Protein AF-A0AAE9KZJ0-F1 (afdb_monomer_lite)

pLDDT: mean 91.89, std 7.65, range [48.72, 97.94]

Radius of gyration: 26.0 Å; chains: 1; bounding box: 53×64×72 Å

Secondary structure (DSSP, 8-state):
----------PPPHHHHHHHHHHHHHHHHHHHHHHHHHHHHHHHHHHHHHHHHHHHHHHHHHHH-GGGGSSHHHHHHHHHHHHHHHS-HHHHHHEEEEEEEES-STTSPP-EEEEEEEESSS-SEEEEE-TT--EEEEEEETTEEPPGGG-EE-

Sequence (154 aa):
MNTQTIRRQHGFSLVEMLVVLIILGVLAAFALPMYQDYVEKGKLADAKTAAIKLRQEFEAARLARPRAFASRAQFQTEYNNAKTAAVTGKVKTQYRFSETILPTGQNARPSGFSIAITPIKSGKYGLRMNMGGDVLLCDYKNNSLANESSCSKF

InterPro domains:
  IPR012902 Prokaryotic N-terminal methylation site [PF07963] (7-32)
  IPR012902 Prokaryotic N-terminal methylation site [PS00409] (10-30)
  IPR012902 Prokaryotic N-terminal methylation site [TIGR02532] (9-32)
  IPR045584 Pilin-like [SSF54523] (12-124)

Structure (mmCIF, N/CA/C/O backbone):
data_AF-A0AAE9KZJ0-F1
#
_entry.id   AF-A0AAE9KZJ0-F1
#
loop_
_atom_site.group_PDB
_atom_site.id
_atom_site.type_symbol
_atom_site.label_atom_id
_atom_site.label_alt_id
_atom_site.label_comp_id
_atom_site.label_asym_id
_atom_site.label_entity_id
_atom_site.label_seq_id
_atom_site.pdbx_PDB_ins_code
_atom_site.Cartn_x
_atom_site.Cartn_y
_atom_site.Cartn_z
_atom_site.occupancy
_atom_site.B_iso_or_equiv
_atom_site.auth_seq_id
_atom_site.auth_comp_id
_atom_site.auth_asym_id
_atom_site.auth_atom_id
_atom_site.pdbx_PDB_model_num
ATOM 1 N N . MET A 1 1 ? -36.111 51.050 46.818 1.00 48.72 1 MET A N 1
ATOM 2 C CA . MET A 1 1 ? -35.544 49.723 47.146 1.00 48.72 1 MET A CA 1
ATOM 3 C C . MET A 1 1 ? -35.691 48.853 45.913 1.00 48.72 1 MET A C 1
ATOM 5 O O . MET A 1 1 ? -36.816 48.607 45.507 1.00 48.72 1 MET A O 1
ATOM 9 N N . ASN A 1 2 ? -34.586 48.513 45.247 1.00 57.56 2 ASN A N 1
ATOM 10 C CA . ASN A 1 2 ? -34.620 47.766 43.991 1.00 57.56 2 ASN A CA 1
ATOM 11 C C . ASN A 1 2 ? -34.463 46.272 44.304 1.00 57.56 2 ASN A C 1
ATOM 13 O O . ASN A 1 2 ? -33.383 45.824 44.687 1.00 57.56 2 ASN A O 1
ATOM 17 N N . THR A 1 3 ? -35.564 45.532 44.233 1.00 62.75 3 THR A N 1
ATOM 18 C CA . THR A 1 3 ? -35.649 44.125 44.635 1.00 62.75 3 THR A CA 1
ATOM 19 C C . THR A 1 3 ? -35.102 43.248 43.509 1.00 62.75 3 THR A C 1
ATOM 21 O O . THR A 1 3 ? -35.819 42.918 42.567 1.00 62.75 3 THR A O 1
ATOM 24 N N . GLN A 1 4 ? -33.817 42.888 43.566 1.00 71.19 4 GLN A N 1
ATOM 25 C CA . GLN A 1 4 ? -33.254 41.914 42.630 1.00 71.19 4 GLN A CA 1
ATOM 26 C C . GLN A 1 4 ? -33.826 40.523 42.930 1.00 71.19 4 GLN A C 1
ATOM 28 O O . GLN A 1 4 ? -33.579 39.938 43.983 1.00 71.19 4 GLN A O 1
ATOM 33 N N . THR A 1 5 ? -34.620 39.996 42.002 1.00 67.88 5 THR A N 1
ATOM 34 C CA . THR A 1 5 ? -35.159 38.638 42.050 1.00 67.88 5 THR A CA 1
ATOM 35 C C . THR A 1 5 ? -34.043 37.625 41.792 1.00 67.88 5 THR A C 1
ATOM 37 O O . THR A 1 5 ? -33.482 37.554 40.699 1.00 67.88 5 THR A O 1
ATOM 40 N N . ILE A 1 6 ? -33.715 36.813 42.803 1.00 70.56 6 ILE A N 1
ATOM 41 C CA . ILE A 1 6 ? -32.766 35.702 42.669 1.00 70.56 6 ILE A CA 1
ATOM 42 C C . ILE A 1 6 ? -33.389 34.657 41.734 1.00 70.56 6 ILE A C 1
ATOM 44 O O . ILE A 1 6 ? -34.294 33.915 42.120 1.00 70.56 6 ILE A O 1
ATOM 48 N N . ARG A 1 7 ? -32.921 34.595 40.482 1.00 73.56 7 ARG A N 1
ATOM 49 C CA . ARG A 1 7 ? -33.251 33.490 39.574 1.00 73.56 7 ARG A CA 1
ATOM 50 C C . ARG A 1 7 ? -32.626 32.211 40.128 1.00 73.56 7 ARG A C 1
ATOM 52 O O . ARG A 1 7 ? -31.411 32.146 40.297 1.00 73.56 7 ARG A O 1
ATOM 59 N N . ARG A 1 8 ? -33.443 31.187 40.396 1.00 74.12 8 ARG A N 1
ATOM 60 C CA . ARG A 1 8 ? -32.944 29.853 40.756 1.00 74.12 8 ARG A CA 1
ATOM 61 C C . ARG A 1 8 ? -32.149 29.297 39.575 1.00 74.12 8 ARG A C 1
ATOM 63 O O . ARG A 1 8 ? -32.702 29.099 38.496 1.00 74.12 8 ARG A O 1
ATOM 70 N N . GLN A 1 9 ? -30.853 29.081 39.770 1.00 73.00 9 GLN A N 1
ATOM 71 C CA . GLN A 1 9 ? -30.021 28.391 38.793 1.00 73.00 9 GLN A CA 1
ATOM 72 C C . GLN A 1 9 ? -30.372 26.899 38.829 1.00 73.00 9 GLN A C 1
ATOM 74 O O . GLN A 1 9 ? -30.067 26.208 39.797 1.00 73.00 9 GLN A O 1
ATOM 79 N N . HIS A 1 10 ? -31.043 26.411 37.785 1.00 74.94 10 HIS A N 1
ATOM 80 C CA . HIS A 1 10 ? -31.190 24.978 37.543 1.00 74.94 10 HIS A CA 1
ATOM 81 C C . HIS A 1 10 ? -29.859 24.450 36.999 1.00 74.94 10 HIS A C 1
ATOM 83 O O . HIS A 1 10 ? -29.551 24.617 35.821 1.00 74.94 10 HIS A O 1
ATOM 89 N N . GLY A 1 11 ? -29.038 23.897 37.891 1.00 79.12 11 GLY A N 1
ATOM 90 C CA . GLY A 1 11 ? -27.806 23.194 37.538 1.00 79.12 11 GLY A CA 1
ATOM 91 C C . GLY A 1 11 ? -28.067 21.730 37.184 1.00 79.12 11 GLY A C 1
ATOM 92 O O . GLY A 1 11 ? -29.067 21.152 37.604 1.00 79.12 11 GLY A O 1
ATOM 93 N N . PHE A 1 12 ? -27.147 21.141 36.422 1.00 83.19 12 PHE A N 1
ATOM 94 C CA . PHE A 1 12 ? -27.135 19.714 36.095 1.00 83.19 12 PHE A CA 1
ATOM 95 C C . PHE A 1 12 ? -26.855 18.878 37.355 1.00 83.19 12 PHE A C 1
ATOM 97 O O . PHE A 1 12 ? -25.998 19.251 38.162 1.00 83.19 12 PHE A O 1
ATOM 104 N N . SER A 1 13 ? -27.538 17.746 37.531 1.00 91.12 13 SER A N 1
ATOM 105 C CA . SER A 1 13 ? -27.272 16.831 38.646 1.00 91.12 13 SER A CA 1
ATOM 106 C C . SER A 1 13 ? -26.008 15.999 38.399 1.00 91.12 13 SER A C 1
ATOM 108 O O . SER A 1 13 ? -25.749 15.541 37.285 1.00 91.12 13 SER A O 1
ATOM 110 N N . LEU A 1 14 ? -25.245 15.713 39.461 1.00 91.00 14 LEU A N 1
ATOM 111 C CA . LEU A 1 14 ? -24.135 14.748 39.404 1.00 91.00 14 LEU A CA 1
ATOM 112 C C . LEU A 1 14 ? -24.611 13.358 38.961 1.00 91.00 14 LEU A C 1
ATOM 114 O O . LEU A 1 14 ? -23.890 12.651 38.260 1.00 91.00 14 LEU A O 1
ATOM 118 N N . VAL A 1 15 ? -25.840 12.985 39.329 1.00 92.44 15 VAL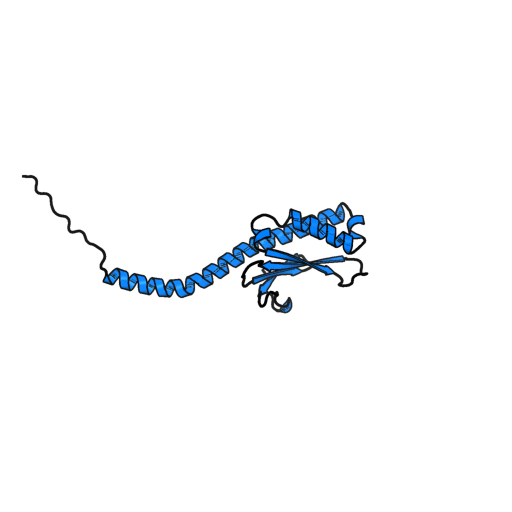 A N 1
ATOM 119 C CA . VAL A 1 15 ? -26.441 11.708 38.924 1.00 92.44 15 VAL A CA 1
ATOM 120 C C . VAL A 1 15 ? -26.766 11.707 37.430 1.00 92.44 15 VAL A C 1
ATOM 122 O O . VAL A 1 15 ? -26.548 10.698 36.765 1.00 92.44 15 VAL A O 1
ATOM 125 N N . GLU A 1 16 ? -27.219 12.834 36.874 1.00 92.38 16 GLU A N 1
ATOM 126 C CA . GLU A 1 16 ? -27.463 12.941 35.429 1.00 92.38 16 GLU A CA 1
ATOM 127 C C . GLU A 1 16 ? -26.158 12.795 34.647 1.00 92.38 16 GLU A C 1
ATOM 129 O O . GLU A 1 16 ? -26.107 12.044 33.674 1.00 92.38 16 GLU A O 1
ATOM 134 N N . MET A 1 17 ? -25.073 13.426 35.104 1.00 91.44 17 MET A N 1
ATOM 135 C CA . MET A 1 17 ? -23.767 13.246 34.465 1.00 91.44 17 MET A CA 1
ATOM 136 C C . MET A 1 17 ? -23.232 11.816 34.592 1.00 91.44 17 MET A C 1
ATOM 138 O O . MET A 1 17 ? -22.643 11.312 33.637 1.00 91.44 17 MET A O 1
ATOM 142 N N . LEU A 1 18 ? -23.476 11.123 35.708 1.00 94.31 18 LEU A N 1
ATOM 143 C CA . LEU A 1 18 ? -23.076 9.721 35.866 1.00 94.31 18 LEU A CA 1
ATOM 144 C C . LEU A 1 18 ? -23.744 8.819 34.817 1.00 94.31 18 LEU A C 1
ATOM 146 O O . LEU A 1 18 ? -23.065 8.029 34.161 1.00 94.31 18 LEU A O 1
ATOM 150 N N . VAL A 1 19 ? -25.058 8.957 34.625 1.00 95.00 19 VAL A N 1
ATOM 151 C CA . VAL A 1 19 ? -25.802 8.150 33.643 1.00 95.00 19 VAL A CA 1
ATOM 152 C C . VAL A 1 19 ? -25.362 8.479 32.214 1.00 95.00 19 VAL A C 1
ATOM 154 O O . VAL A 1 19 ? -25.152 7.568 31.412 1.00 95.00 19 VAL A O 1
ATOM 157 N N . VAL A 1 20 ? -25.149 9.759 31.898 1.00 95.75 20 VAL A N 1
ATOM 158 C CA . VAL A 1 20 ? -24.665 10.185 30.574 1.00 95.75 20 VAL A CA 1
ATOM 159 C C . VAL A 1 20 ? -23.295 9.578 30.265 1.00 95.75 20 VAL A C 1
ATOM 161 O O . VAL A 1 20 ? -23.099 9.037 29.177 1.00 95.75 20 VAL A O 1
ATOM 164 N N . LEU A 1 21 ? -22.360 9.601 31.219 1.00 94.69 21 LEU A N 1
ATOM 165 C CA . LEU A 1 21 ? -21.029 9.019 31.034 1.00 94.69 21 LEU A CA 1
ATOM 166 C C . LEU A 1 21 ? -21.075 7.503 30.829 1.00 94.69 21 LEU A C 1
ATOM 168 O O . LEU A 1 21 ? -20.320 6.985 30.008 1.00 94.69 21 LEU A O 1
ATOM 172 N N . ILE A 1 22 ? -21.974 6.797 31.518 1.00 97.06 22 ILE A N 1
ATOM 173 C CA . ILE A 1 22 ? -22.162 5.352 31.326 1.00 97.06 22 ILE A CA 1
ATOM 174 C C . ILE A 1 22 ? -22.615 5.057 29.891 1.00 97.06 22 ILE A C 1
ATOM 176 O O . ILE A 1 22 ? -22.018 4.214 29.219 1.00 97.06 22 ILE A O 1
ATOM 180 N N . ILE A 1 23 ? -23.623 5.778 29.392 1.00 96.94 23 ILE A N 1
ATOM 181 C CA . ILE A 1 23 ? -24.123 5.598 28.021 1.00 96.94 23 ILE A CA 1
ATOM 182 C C . ILE A 1 23 ? -23.025 5.937 27.000 1.00 96.94 23 ILE A C 1
ATOM 184 O O . ILE A 1 23 ? -22.785 5.163 26.071 1.00 96.94 23 ILE A O 1
ATOM 188 N N . LEU A 1 24 ? -22.307 7.049 27.192 1.00 96.38 24 LEU A N 1
ATOM 189 C CA . LEU A 1 24 ? -21.183 7.437 26.332 1.00 96.38 24 LEU A CA 1
ATOM 190 C C . LEU A 1 24 ? -20.059 6.394 26.337 1.00 96.38 24 LEU A C 1
ATOM 192 O O . LEU A 1 24 ? -19.484 6.124 25.283 1.00 96.38 24 LEU A O 1
ATOM 196 N N . GLY A 1 25 ? -19.773 5.775 27.485 1.00 96.31 25 GLY A N 1
ATOM 197 C CA . GLY A 1 25 ? -18.780 4.710 27.609 1.00 96.31 25 GLY A CA 1
ATOM 198 C C . GLY A 1 25 ? -19.108 3.499 26.733 1.00 96.31 25 GLY A C 1
ATOM 199 O O . GLY A 1 25 ? -18.240 3.011 26.007 1.00 96.31 25 GLY A O 1
ATOM 200 N N . VAL A 1 26 ? -20.371 3.059 26.731 1.00 96.12 26 VAL A N 1
ATOM 201 C CA . VAL A 1 26 ? -20.828 1.942 25.884 1.00 96.12 26 VAL A CA 1
ATOM 202 C C . VAL A 1 26 ? -20.732 2.299 24.400 1.00 96.12 26 VAL A C 1
ATOM 204 O O . VAL A 1 26 ? -20.225 1.506 23.608 1.00 96.12 26 VAL A O 1
ATOM 207 N N . LEU A 1 27 ? -21.165 3.502 24.011 1.00 96.62 27 LEU A N 1
ATOM 208 C CA . LEU A 1 27 ? -21.089 3.947 22.615 1.00 96.62 27 LEU A CA 1
ATOM 209 C C . LEU A 1 27 ? -19.638 4.044 22.123 1.00 96.62 27 LEU A C 1
ATOM 211 O O . LEU A 1 27 ? -19.325 3.586 21.021 1.00 96.62 27 LEU A O 1
ATOM 215 N N . ALA A 1 28 ? -18.739 4.594 22.944 1.00 95.19 28 ALA A N 1
ATOM 216 C CA . ALA A 1 28 ? -17.329 4.751 22.600 1.00 95.19 28 ALA A CA 1
ATOM 217 C C . ALA A 1 28 ? -16.629 3.404 22.352 1.00 95.19 28 ALA A C 1
ATOM 219 O O . ALA A 1 28 ? -15.797 3.317 21.446 1.00 95.19 28 ALA A O 1
ATOM 220 N N . ALA A 1 29 ? -16.997 2.351 23.091 1.00 94.75 29 ALA A N 1
ATOM 221 C CA . ALA A 1 29 ? -16.414 1.016 22.942 1.00 94.75 29 ALA A CA 1
ATOM 222 C C . ALA A 1 29 ? -16.589 0.435 21.524 1.00 94.75 29 ALA A C 1
ATOM 224 O O . ALA A 1 29 ? -15.678 -0.212 21.010 1.00 94.75 29 ALA A O 1
ATOM 225 N N . PHE A 1 30 ? -17.720 0.708 20.865 1.00 93.44 30 PHE A N 1
ATOM 226 C CA . PHE A 1 30 ? -17.971 0.278 19.484 1.00 93.44 30 PHE A CA 1
ATOM 227 C C . PHE A 1 30 ? -17.530 1.315 18.447 1.00 93.44 30 PHE A C 1
ATOM 229 O O . PHE A 1 30 ? -17.008 0.958 17.388 1.00 93.44 30 PHE A O 1
ATOM 236 N N . ALA A 1 31 ? -17.726 2.602 18.738 1.00 92.94 31 ALA A N 1
ATOM 237 C CA . ALA A 1 31 ? -17.457 3.674 17.786 1.00 92.94 31 ALA A CA 1
ATOM 238 C C . ALA A 1 31 ? -15.959 3.841 17.495 1.00 92.94 31 ALA A C 1
ATOM 240 O O . ALA A 1 31 ? -15.576 4.039 16.343 1.00 92.94 31 ALA A O 1
ATOM 241 N N . LEU A 1 32 ? -15.099 3.732 18.513 1.00 92.31 32 LEU A N 1
ATOM 242 C CA . LEU A 1 32 ? -13.657 3.931 18.359 1.00 92.31 32 LEU A CA 1
ATOM 243 C C . LEU A 1 32 ? -12.985 2.940 17.392 1.00 92.31 32 LEU A C 1
ATOM 245 O O . LEU A 1 32 ? -12.326 3.416 16.464 1.00 92.31 32 LEU A O 1
ATOM 249 N N . PRO A 1 33 ? -13.128 1.605 17.533 1.00 91.06 33 PRO A N 1
ATOM 250 C CA . PRO A 1 33 ? -12.497 0.671 16.598 1.00 91.06 33 PRO A CA 1
ATOM 251 C C . PRO A 1 33 ? -13.033 0.838 15.169 1.00 91.06 33 PRO A C 1
ATOM 253 O O . PRO A 1 33 ? -12.266 0.791 14.210 1.00 91.06 33 PRO A O 1
ATOM 256 N N . MET A 1 34 ? -14.332 1.114 15.014 1.00 92.56 34 MET A N 1
ATOM 257 C CA . MET A 1 34 ? -14.935 1.349 13.700 1.00 92.56 34 MET A CA 1
ATOM 258 C C . MET A 1 34 ? -14.391 2.623 13.037 1.00 92.56 34 MET A C 1
ATOM 260 O O . MET A 1 34 ? -14.067 2.623 11.848 1.00 92.56 34 MET A O 1
ATOM 264 N N . TYR A 1 35 ? -14.256 3.705 13.805 1.00 93.69 35 TYR A N 1
ATOM 265 C CA . TYR A 1 35 ? -13.709 4.963 13.310 1.00 93.69 35 TYR A CA 1
ATOM 266 C C . TYR A 1 35 ? -12.233 4.830 12.910 1.00 93.69 35 TYR A C 1
ATOM 268 O O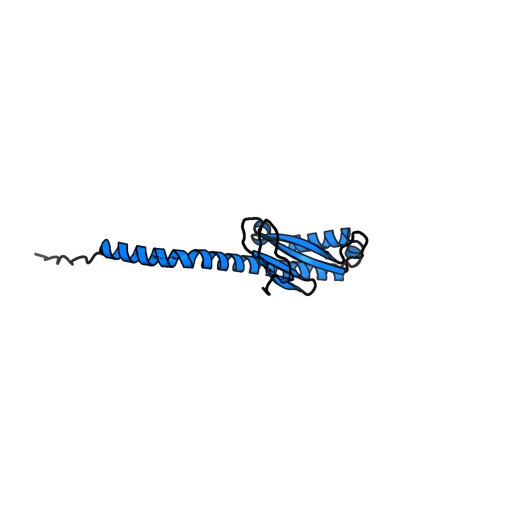 . TYR A 1 35 ? -11.820 5.376 11.887 1.00 93.69 35 TYR A O 1
ATOM 276 N N . GLN A 1 36 ? -11.438 4.068 13.667 1.00 91.88 36 GLN A N 1
ATOM 277 C CA . GLN A 1 36 ? -10.042 3.783 13.320 1.00 91.88 36 GLN A CA 1
ATOM 278 C C . GLN A 1 36 ? -9.927 3.036 11.984 1.00 91.88 36 GLN A C 1
ATOM 280 O O . GLN A 1 36 ? -9.163 3.470 11.119 1.00 91.88 36 GLN A O 1
ATOM 285 N N . ASP A 1 37 ? -10.735 1.990 11.784 1.00 92.12 37 ASP A N 1
ATOM 286 C CA . ASP A 1 37 ? -10.793 1.239 10.523 1.00 92.12 37 ASP A CA 1
ATOM 287 C C . ASP A 1 37 ? -11.209 2.147 9.344 1.00 92.12 37 ASP A C 1
ATOM 289 O O . ASP A 1 37 ? -10.636 2.060 8.254 1.00 92.12 37 ASP A O 1
ATOM 293 N N . TYR A 1 38 ? -12.171 3.055 9.549 1.00 93.25 38 TYR A N 1
ATOM 294 C CA . TYR A 1 38 ? -12.596 4.020 8.527 1.00 93.25 38 TYR A CA 1
ATOM 295 C C . TYR A 1 38 ? -11.469 4.987 8.137 1.00 93.25 38 TYR A C 1
ATOM 297 O O . TYR A 1 38 ? -11.180 5.175 6.953 1.00 93.25 38 TYR A O 1
ATOM 305 N N . VAL A 1 39 ? -10.786 5.566 9.128 1.00 93.50 39 VAL A N 1
ATOM 306 C CA . VAL A 1 39 ? -9.661 6.483 8.898 1.00 93.50 39 VAL A CA 1
ATOM 307 C C . VAL A 1 39 ? -8.498 5.774 8.198 1.00 93.50 39 VAL A C 1
ATOM 309 O O . VAL A 1 39 ? -7.841 6.372 7.345 1.00 93.50 39 VAL A O 1
ATOM 312 N N . GLU A 1 40 ? -8.230 4.508 8.524 1.00 93.50 40 GLU A N 1
ATOM 313 C CA . GLU A 1 40 ? -7.208 3.712 7.839 1.00 93.50 40 GLU A CA 1
ATOM 314 C C . GLU A 1 40 ? -7.549 3.493 6.360 1.00 93.50 40 GLU A C 1
ATOM 316 O O . GLU A 1 40 ? -6.703 3.736 5.496 1.00 93.50 40 GLU A O 1
ATOM 321 N N . LYS A 1 41 ? -8.795 3.119 6.046 1.00 93.44 41 LYS A N 1
ATOM 322 C CA . LYS A 1 41 ? -9.256 2.984 4.655 1.00 93.44 41 LYS A CA 1
ATOM 323 C C . LYS A 1 41 ? -9.194 4.308 3.890 1.00 93.44 41 LYS A C 1
ATOM 325 O O . LYS A 1 41 ? -8.818 4.306 2.721 1.00 93.44 41 LYS A O 1
ATOM 330 N N . GLY A 1 42 ? -9.478 5.433 4.549 1.00 94.38 42 GLY A N 1
ATOM 331 C CA . GLY A 1 42 ? -9.302 6.767 3.969 1.00 94.38 42 GLY A CA 1
ATOM 332 C C . GLY A 1 42 ? -7.854 7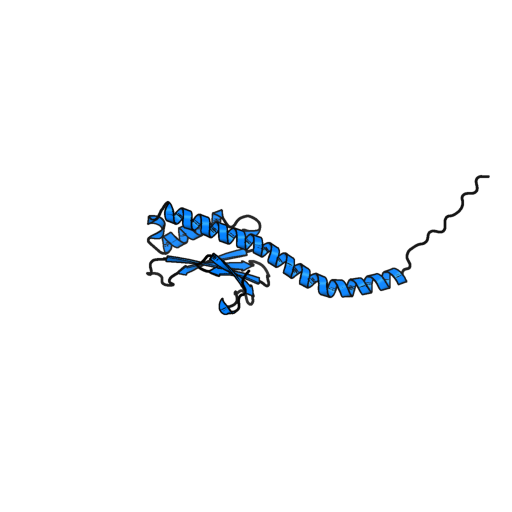.039 3.551 1.00 94.38 42 GLY A C 1
ATOM 333 O O . GLY A 1 42 ? -7.597 7.425 2.415 1.00 94.38 42 GLY A O 1
ATOM 334 N N . LYS A 1 43 ? -6.883 6.738 4.421 1.00 94.75 43 LYS A N 1
ATOM 335 C CA . LYS A 1 43 ? -5.449 6.862 4.090 1.00 94.75 43 LYS A CA 1
ATOM 336 C C . LYS A 1 43 ? -5.016 5.899 2.977 1.00 94.75 43 LYS A C 1
ATOM 338 O O . LYS A 1 43 ? -4.160 6.237 2.160 1.00 94.75 43 LYS A O 1
ATOM 343 N N . LEU A 1 44 ? -5.616 4.709 2.911 1.00 96.00 44 LEU A N 1
ATOM 344 C CA . LEU A 1 44 ? -5.382 3.773 1.810 1.00 96.00 44 LEU A CA 1
ATOM 345 C C . LEU A 1 44 ? -5.942 4.279 0.478 1.00 96.00 44 LEU A C 1
ATOM 347 O O . LEU A 1 44 ? -5.358 3.972 -0.557 1.00 96.00 44 LEU A O 1
ATOM 351 N N . ALA A 1 45 ? -7.009 5.081 0.472 1.00 96.69 45 ALA A N 1
ATOM 352 C CA . ALA A 1 45 ? -7.506 5.710 -0.752 1.00 96.69 45 ALA A CA 1
ATOM 353 C C . ALA A 1 45 ? -6.479 6.698 -1.345 1.00 96.69 45 ALA A C 1
ATOM 355 O O . ALA A 1 45 ? -6.267 6.718 -2.563 1.00 96.69 45 ALA A O 1
ATOM 356 N N . ASP A 1 46 ? -5.757 7.438 -0.496 1.00 96.94 46 ASP A N 1
ATOM 357 C CA . ASP A 1 46 ? -4.632 8.277 -0.933 1.00 96.94 46 ASP A CA 1
ATOM 358 C C . ASP A 1 46 ? -3.506 7.416 -1.529 1.00 96.94 46 ASP A C 1
ATOM 360 O O . ASP A 1 46 ? -2.959 7.721 -2.593 1.00 96.94 46 ASP A O 1
ATOM 364 N N . ALA A 1 47 ? -3.189 6.288 -0.884 1.00 97.25 47 ALA A N 1
ATOM 365 C CA . ALA A 1 47 ? -2.183 5.351 -1.378 1.00 97.25 47 ALA A CA 1
ATOM 366 C C . ALA A 1 47 ? -2.593 4.687 -2.709 1.00 97.25 47 ALA A C 1
ATOM 368 O O . ALA A 1 47 ? -1.759 4.542 -3.603 1.00 97.25 47 ALA A O 1
ATOM 369 N N . LYS A 1 48 ? -3.877 4.346 -2.884 1.00 97.50 48 LYS A N 1
ATOM 370 C CA . LYS A 1 48 ? -4.457 3.868 -4.151 1.00 97.50 48 LYS A CA 1
ATOM 371 C C . LYS A 1 48 ? -4.260 4.899 -5.258 1.00 97.50 48 LYS A C 1
ATOM 373 O O . LYS A 1 48 ? -3.805 4.551 -6.345 1.00 97.50 48 LYS A O 1
ATOM 378 N N . THR A 1 49 ? -4.542 6.165 -4.972 1.00 97.44 49 THR A N 1
ATOM 379 C CA . THR A 1 49 ? -4.353 7.261 -5.932 1.00 97.44 49 THR A CA 1
ATOM 380 C C . THR A 1 49 ? -2.883 7.398 -6.336 1.00 97.44 49 THR A C 1
ATOM 382 O O . THR A 1 49 ? -2.573 7.484 -7.525 1.00 97.44 49 THR A O 1
ATOM 385 N N . ALA A 1 50 ? -1.960 7.319 -5.373 1.00 97.94 50 ALA A N 1
ATOM 386 C CA . ALA A 1 50 ? -0.525 7.322 -5.654 1.00 97.94 50 ALA A CA 1
ATOM 387 C C . ALA A 1 50 ? -0.087 6.113 -6.503 1.00 97.94 50 ALA A C 1
ATOM 389 O O . ALA A 1 50 ? 0.743 6.256 -7.396 1.00 97.94 50 ALA A O 1
ATOM 390 N N . ALA A 1 51 ? -0.669 4.934 -6.282 1.00 97.38 51 ALA A N 1
ATOM 391 C CA . ALA A 1 51 ? -0.392 3.739 -7.079 1.00 97.38 51 ALA A CA 1
ATOM 392 C C . ALA A 1 51 ? -0.840 3.889 -8.541 1.00 97.38 51 ALA A C 1
ATOM 394 O O . ALA A 1 51 ? -0.117 3.502 -9.458 1.00 97.38 51 ALA A O 1
ATOM 395 N N . ILE A 1 52 ? -2.013 4.491 -8.763 1.00 96.50 52 ILE A N 1
ATOM 396 C CA . ILE A 1 52 ? -2.523 4.786 -10.107 1.00 96.50 52 ILE A CA 1
ATOM 397 C C . ILE A 1 52 ? -1.593 5.783 -10.809 1.00 96.50 52 ILE A C 1
ATOM 399 O O . ILE A 1 52 ? -1.186 5.541 -11.944 1.00 96.50 52 ILE A O 1
ATOM 403 N N . LYS A 1 53 ? -1.188 6.857 -10.117 1.00 96.88 53 LYS A N 1
ATOM 404 C CA . LYS A 1 53 ? -0.236 7.850 -10.640 1.00 96.88 53 LYS A CA 1
ATOM 405 C C . LYS A 1 53 ? 1.114 7.224 -10.989 1.00 96.88 53 LYS A C 1
ATOM 407 O O . LYS A 1 53 ? 1.648 7.494 -12.059 1.00 96.88 53 LYS A O 1
ATOM 412 N N . LEU A 1 54 ? 1.620 6.325 -10.142 1.00 97.12 54 LEU A N 1
ATOM 413 C CA . LEU A 1 54 ? 2.849 5.570 -10.404 1.00 97.12 54 LEU A CA 1
ATOM 414 C C . LEU A 1 54 ? 2.738 4.812 -11.728 1.00 97.12 54 LEU A C 1
ATOM 416 O O . LEU A 1 54 ? 3.619 4.924 -12.577 1.00 97.12 54 LEU A O 1
ATOM 420 N N . ARG A 1 55 ? 1.644 4.071 -11.940 1.00 95.50 55 ARG A N 1
ATOM 421 C CA . ARG A 1 55 ? 1.428 3.344 -13.199 1.00 95.50 55 ARG A CA 1
ATOM 422 C C . ARG A 1 55 ? 1.360 4.268 -14.406 1.00 95.50 55 ARG A C 1
ATOM 424 O O . ARG A 1 55 ? 1.944 3.948 -15.434 1.00 95.50 55 ARG A O 1
ATOM 431 N N . GLN A 1 56 ? 0.668 5.397 -14.286 1.00 95.06 56 GLN A N 1
ATOM 432 C CA . GLN A 1 56 ? 0.562 6.376 -15.368 1.00 95.06 56 GLN A CA 1
ATOM 433 C C . GLN A 1 56 ? 1.936 6.931 -15.758 1.00 95.06 56 GLN A C 1
ATOM 435 O O . GLN A 1 56 ? 2.278 6.946 -16.938 1.00 95.06 56 GLN A O 1
ATOM 440 N N . GLU A 1 57 ? 2.747 7.329 -14.778 1.00 95.06 57 GLU A N 1
ATOM 441 C CA . GLU A 1 57 ? 4.104 7.828 -15.015 1.00 95.06 57 GLU A CA 1
ATOM 442 C C . GLU A 1 57 ? 5.018 6.748 -15.606 1.00 95.06 57 GLU A C 1
ATOM 444 O O . GLU A 1 57 ? 5.805 7.024 -16.513 1.00 95.06 57 GLU A O 1
ATOM 449 N N . PHE A 1 58 ? 4.877 5.505 -15.142 1.00 95.19 58 PHE A N 1
ATOM 450 C CA . PHE A 1 58 ? 5.625 4.371 -15.668 1.00 95.19 58 PHE A CA 1
ATOM 451 C C . PHE A 1 58 ? 5.294 4.080 -17.138 1.00 95.19 58 PHE A C 1
ATOM 453 O O . PHE A 1 58 ? 6.200 3.936 -17.960 1.00 95.19 58 PHE A O 1
ATOM 460 N N . GLU A 1 59 ? 4.010 4.015 -17.496 1.00 94.06 59 GLU A N 1
ATOM 461 C CA . GLU A 1 59 ? 3.593 3.769 -18.881 1.00 94.06 59 GLU A CA 1
ATOM 462 C C . GLU A 1 59 ? 3.973 4.941 -19.799 1.00 94.06 59 GLU A C 1
ATOM 464 O O . GLU A 1 59 ? 4.457 4.716 -20.909 1.00 94.06 59 GLU A O 1
ATOM 469 N N . ALA A 1 60 ? 3.867 6.187 -19.325 1.00 94.50 60 ALA A N 1
ATOM 470 C CA . ALA A 1 60 ? 4.347 7.353 -20.066 1.00 94.50 60 ALA A CA 1
ATOM 471 C C . ALA A 1 60 ? 5.859 7.269 -20.345 1.00 94.50 60 ALA A C 1
ATOM 473 O O . ALA A 1 60 ? 6.302 7.495 -21.474 1.00 94.50 60 ALA A O 1
ATOM 474 N N . ALA A 1 61 ? 6.659 6.876 -19.347 1.00 95.38 61 ALA A N 1
ATOM 475 C CA . ALA A 1 61 ? 8.092 6.651 -19.522 1.00 95.38 61 ALA A CA 1
ATOM 476 C C . ALA A 1 61 ? 8.383 5.516 -20.516 1.00 95.38 61 ALA A C 1
ATOM 478 O O . ALA A 1 61 ? 9.317 5.636 -21.314 1.00 95.38 61 ALA A O 1
ATOM 479 N N . ARG A 1 62 ? 7.572 4.450 -20.514 1.00 94.12 62 ARG A N 1
ATOM 480 C CA . ARG A 1 62 ? 7.710 3.313 -21.435 1.00 94.12 62 ARG A CA 1
ATOM 481 C C . ARG A 1 62 ? 7.485 3.696 -22.890 1.00 94.12 62 ARG A C 1
ATOM 483 O O . ARG A 1 62 ? 8.241 3.248 -23.751 1.00 94.12 62 ARG A O 1
ATOM 490 N N . LEU A 1 63 ? 6.510 4.564 -23.148 1.00 94.62 63 LEU A N 1
ATOM 491 C CA . LEU A 1 63 ? 6.254 5.108 -24.482 1.00 94.62 63 LEU A CA 1
ATOM 492 C C . LEU A 1 63 ? 7.346 6.093 -24.920 1.00 94.62 63 LEU A C 1
ATOM 494 O O . LEU A 1 63 ? 7.808 6.034 -26.056 1.00 94.62 63 LEU A O 1
ATOM 498 N N . ALA A 1 64 ? 7.796 6.969 -24.019 1.00 96.06 64 ALA A N 1
ATOM 499 C CA . ALA A 1 64 ? 8.792 7.990 -24.343 1.00 96.06 64 ALA A CA 1
ATOM 500 C C . ALA A 1 64 ? 10.211 7.422 -24.533 1.00 96.06 64 ALA A C 1
ATOM 502 O O . ALA A 1 64 ? 10.992 7.940 -25.331 1.00 96.06 64 ALA A O 1
ATOM 503 N N . ARG A 1 65 ? 10.584 6.387 -23.769 1.00 94.75 65 ARG A N 1
ATOM 504 C CA . ARG A 1 65 ? 11.962 5.872 -23.685 1.00 94.75 65 ARG A CA 1
ATOM 505 C C . ARG A 1 65 ? 11.992 4.337 -23.694 1.00 94.75 65 ARG A C 1
ATOM 507 O O . ARG A 1 65 ? 12.464 3.734 -22.732 1.00 94.75 65 ARG A O 1
ATOM 514 N N . PRO A 1 66 ? 11.590 3.662 -24.785 1.00 91.75 66 PRO A N 1
ATOM 515 C CA . PRO A 1 66 ? 11.461 2.199 -24.814 1.00 91.75 66 PRO A CA 1
ATOM 516 C C . PRO A 1 66 ? 12.775 1.450 -24.527 1.00 91.75 66 PRO A C 1
ATOM 518 O O . PRO A 1 66 ? 12.766 0.374 -23.931 1.00 91.75 66 PRO A O 1
ATOM 521 N N . ARG A 1 67 ? 13.935 2.029 -24.876 1.00 91.69 67 ARG A N 1
ATOM 522 C CA . ARG A 1 67 ? 15.255 1.438 -24.572 1.00 91.69 67 ARG A CA 1
ATOM 523 C C . ARG A 1 67 ? 15.564 1.367 -23.070 1.00 91.69 67 ARG A C 1
ATOM 525 O O . ARG A 1 67 ? 16.361 0.523 -22.672 1.00 91.69 67 ARG A O 1
ATOM 532 N N . ALA A 1 68 ? 14.914 2.187 -22.240 1.00 92.94 68 ALA A N 1
ATOM 533 C CA . ALA A 1 68 ? 15.050 2.154 -20.782 1.00 92.94 68 ALA A CA 1
ATOM 534 C C . ALA A 1 68 ? 14.319 0.961 -20.126 1.00 92.94 68 ALA A C 1
ATOM 536 O O . ALA A 1 68 ? 14.327 0.823 -18.909 1.00 92.94 68 ALA A O 1
ATOM 537 N N . PHE A 1 69 ? 13.717 0.069 -20.919 1.00 92.75 69 PHE A N 1
ATOM 538 C CA . PHE A 1 69 ? 12.988 -1.113 -20.444 1.00 92.75 69 PHE A CA 1
ATOM 539 C C . PHE A 1 69 ? 13.551 -2.416 -21.035 1.00 92.75 69 PHE A C 1
ATOM 541 O O . PHE A 1 69 ? 12.902 -3.458 -20.985 1.00 92.75 69 PHE A O 1
ATOM 548 N N . ALA A 1 70 ? 14.759 -2.377 -21.611 1.00 90.25 70 ALA A N 1
ATOM 549 C CA . ALA A 1 70 ? 15.339 -3.519 -22.317 1.00 90.25 70 ALA A CA 1
ATOM 550 C C . ALA A 1 70 ? 15.806 -4.647 -21.381 1.00 90.25 70 ALA A C 1
ATOM 552 O O . ALA A 1 70 ? 15.826 -5.811 -21.787 1.00 90.25 70 ALA A O 1
ATOM 553 N N . SER A 1 71 ? 16.153 -4.317 -20.135 1.00 91.88 71 SER A N 1
ATOM 554 C CA . SER A 1 71 ? 16.529 -5.276 -19.094 1.00 91.88 71 SER A CA 1
ATOM 555 C C . SER A 1 71 ? 15.732 -5.058 -17.810 1.00 91.88 71 SER A C 1
ATOM 557 O O . SER A 1 71 ? 15.192 -3.978 -17.559 1.00 91.88 71 SER A O 1
ATOM 559 N N . ARG A 1 72 ? 15.702 -6.079 -16.949 1.00 92.38 72 ARG A N 1
ATOM 560 C CA . ARG A 1 72 ? 15.040 -6.011 -15.641 1.00 92.38 72 ARG A CA 1
ATOM 561 C C . ARG A 1 72 ? 15.634 -4.937 -14.725 1.00 92.38 72 ARG A C 1
ATOM 563 O O . ARG A 1 72 ? 14.881 -4.275 -14.023 1.00 92.38 72 ARG A O 1
ATOM 570 N N . ALA A 1 73 ? 16.949 -4.720 -14.769 1.00 92.31 73 ALA A N 1
ATOM 571 C CA . ALA A 1 73 ? 17.596 -3.664 -13.991 1.00 92.31 73 ALA A CA 1
ATOM 572 C C . ALA A 1 73 ? 17.132 -2.265 -14.434 1.00 92.31 73 ALA A C 1
ATOM 574 O O . ALA A 1 73 ? 16.800 -1.430 -13.600 1.00 92.31 73 ALA A O 1
ATOM 575 N N . GLN A 1 74 ? 17.040 -2.024 -15.744 1.00 93.44 74 GLN A N 1
ATOM 576 C CA . GLN A 1 74 ? 16.564 -0.738 -16.263 1.00 93.44 74 GLN A CA 1
ATOM 577 C C . GLN A 1 74 ? 15.067 -0.534 -15.984 1.00 93.44 74 GLN A C 1
ATOM 579 O O . GLN A 1 74 ? 14.672 0.532 -15.520 1.00 93.44 74 GLN A O 1
ATOM 584 N N . PHE A 1 75 ? 14.253 -1.584 -16.143 1.00 94.44 75 PHE A N 1
ATOM 585 C CA . PHE A 1 75 ? 12.838 -1.572 -15.760 1.00 94.44 75 PHE A CA 1
ATOM 586 C C . PHE A 1 75 ? 12.656 -1.193 -14.286 1.00 94.44 75 PHE A C 1
ATOM 588 O O . PHE A 1 75 ? 11.807 -0.373 -13.946 1.00 94.44 75 PHE A O 1
ATOM 595 N N . GLN A 1 76 ? 13.474 -1.776 -13.407 1.00 94.25 76 GLN A N 1
ATOM 596 C CA . GLN A 1 76 ? 13.462 -1.493 -11.977 1.00 94.25 76 GLN A CA 1
ATOM 597 C C . GLN A 1 76 ? 13.809 -0.029 -11.675 1.00 94.25 76 GLN A C 1
ATOM 599 O O . GLN A 1 76 ? 13.180 0.593 -10.816 1.00 94.25 76 GLN A O 1
ATOM 604 N N . THR A 1 77 ? 14.788 0.535 -12.384 1.00 96.00 77 THR A N 1
ATOM 605 C CA . THR A 1 77 ? 15.138 1.956 -12.283 1.00 96.00 77 THR A CA 1
ATOM 606 C C . THR A 1 77 ? 13.967 2.843 -12.692 1.00 96.00 77 THR A C 1
ATOM 608 O O . THR A 1 77 ? 13.596 3.741 -11.941 1.00 96.00 77 THR A O 1
ATOM 611 N N . GLU A 1 78 ? 13.327 2.566 -13.828 1.00 95.62 78 GLU A N 1
ATOM 612 C CA . GLU A 1 78 ? 12.187 3.362 -14.294 1.00 95.62 78 GLU A CA 1
ATOM 613 C C . GLU A 1 78 ? 10.962 3.232 -13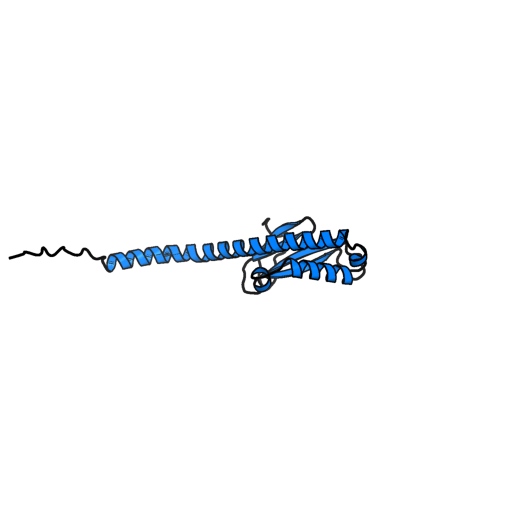.377 1.00 95.62 78 GLU A C 1
ATOM 615 O O . GLU A 1 78 ? 10.294 4.227 -13.094 1.00 95.62 78 GLU A O 1
ATOM 620 N N . TYR A 1 79 ? 10.719 2.046 -12.808 1.00 95.75 79 TYR A N 1
ATOM 621 C CA . TYR A 1 79 ? 9.722 1.875 -11.749 1.00 95.75 79 TYR A CA 1
ATOM 622 C C . TYR A 1 79 ? 10.044 2.745 -10.528 1.00 95.75 79 TYR A C 1
ATOM 624 O O . TYR A 1 79 ? 9.164 3.420 -9.997 1.00 95.75 79 TYR A O 1
ATOM 632 N N . ASN A 1 80 ? 11.302 2.772 -10.082 1.00 96.69 80 ASN A N 1
ATOM 633 C CA . ASN A 1 80 ? 11.705 3.580 -8.933 1.00 96.69 80 ASN A CA 1
ATOM 634 C C . ASN A 1 80 ? 11.604 5.089 -9.206 1.00 96.69 80 ASN A C 1
ATOM 636 O O . ASN A 1 80 ? 11.234 5.841 -8.299 1.00 96.69 80 ASN A O 1
ATOM 640 N N . ASN A 1 81 ? 11.866 5.525 -10.439 1.00 96.00 81 ASN A N 1
ATOM 641 C CA . ASN A 1 81 ? 11.667 6.910 -10.862 1.00 96.00 81 ASN A CA 1
ATOM 642 C C . ASN A 1 81 ? 10.183 7.300 -10.771 1.00 96.00 81 ASN A C 1
ATOM 644 O O . ASN A 1 81 ? 9.849 8.264 -10.082 1.00 96.00 81 ASN A O 1
ATOM 648 N N . ALA A 1 82 ? 9.292 6.499 -11.369 1.00 96.38 82 ALA A N 1
ATOM 649 C CA . ALA A 1 82 ? 7.842 6.705 -11.289 1.00 96.38 82 ALA A CA 1
ATOM 650 C C . ALA A 1 82 ? 7.329 6.643 -9.838 1.00 96.38 82 ALA A C 1
ATOM 652 O O . ALA A 1 82 ? 6.543 7.474 -9.393 1.00 96.38 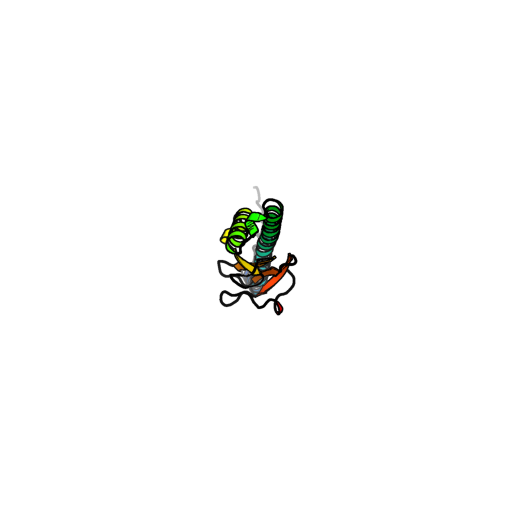82 ALA A O 1
ATOM 653 N N . LYS A 1 83 ? 7.833 5.703 -9.030 1.00 97.50 83 LYS A N 1
ATOM 654 C CA . LYS A 1 83 ? 7.500 5.618 -7.600 1.00 97.50 83 LYS A CA 1
ATOM 655 C C . LYS A 1 83 ? 7.882 6.894 -6.855 1.00 97.50 83 LYS A C 1
ATOM 657 O O . LYS A 1 83 ? 7.119 7.354 -6.014 1.00 97.50 83 LYS A O 1
ATOM 662 N N . THR A 1 84 ? 9.043 7.469 -7.151 1.00 96.81 84 THR A N 1
ATOM 663 C CA . THR A 1 84 ? 9.533 8.675 -6.468 1.00 96.81 84 THR A CA 1
ATOM 664 C C . THR A 1 84 ? 8.688 9.906 -6.796 1.00 96.81 84 THR A C 1
ATOM 666 O O . THR A 1 84 ? 8.454 10.730 -5.912 1.00 96.81 84 THR A O 1
ATOM 669 N N . ALA A 1 85 ? 8.198 10.020 -8.031 1.00 95.75 85 ALA A N 1
ATOM 670 C CA . ALA A 1 85 ? 7.350 11.129 -8.464 1.00 95.75 85 ALA A CA 1
ATOM 671 C C . ALA A 1 85 ? 5.868 10.963 -8.056 1.00 95.75 85 ALA A C 1
ATOM 673 O O . ALA A 1 85 ? 5.180 11.951 -7.767 1.00 95.75 85 ALA A O 1
ATOM 674 N N . ALA A 1 86 ? 5.376 9.728 -7.945 1.00 96.56 86 ALA A N 1
ATOM 675 C CA . ALA A 1 86 ? 4.004 9.445 -7.531 1.00 96.56 86 ALA A CA 1
ATOM 676 C C . ALA A 1 86 ? 3.805 9.369 -6.006 1.00 96.56 86 ALA A C 1
ATOM 678 O O . ALA A 1 86 ? 2.793 9.846 -5.490 1.00 96.56 86 ALA A O 1
ATOM 679 N N . VAL A 1 87 ? 4.752 8.782 -5.269 1.00 97.19 87 VAL A N 1
ATOM 680 C CA . VAL A 1 87 ? 4.619 8.494 -3.833 1.00 97.19 87 VAL A CA 1
ATOM 681 C C . VAL A 1 87 ? 5.299 9.588 -3.013 1.00 97.19 87 VAL A C 1
ATOM 683 O O . VAL A 1 87 ? 6.495 9.537 -2.716 1.00 97.19 87 VAL A O 1
ATOM 686 N N . THR A 1 88 ? 4.518 10.592 -2.617 1.00 96.12 88 THR A N 1
ATOM 687 C CA . THR A 1 88 ? 5.014 11.800 -1.940 1.00 96.12 88 THR A CA 1
ATOM 688 C C . THR A 1 88 ? 4.332 12.037 -0.586 1.00 96.12 88 THR A C 1
ATOM 690 O O . THR A 1 88 ? 3.409 11.320 -0.188 1.00 96.12 88 THR A O 1
ATOM 693 N N . GLY A 1 89 ? 4.830 13.022 0.171 1.00 95.94 89 GLY A N 1
ATOM 694 C CA . GLY A 1 89 ? 4.203 13.517 1.400 1.00 95.94 89 GLY A CA 1
ATOM 695 C C . GLY A 1 89 ? 3.853 12.433 2.428 1.00 95.94 89 GLY A C 1
ATOM 696 O O . GLY A 1 89 ? 4.672 11.576 2.774 1.00 95.94 89 GLY A O 1
ATOM 697 N N . LYS A 1 90 ? 2.612 12.480 2.933 1.00 94.44 90 LYS A N 1
ATOM 698 C CA . LYS A 1 90 ? 2.111 11.529 3.939 1.00 94.44 90 LYS A CA 1
ATOM 699 C C . LYS A 1 90 ? 2.123 10.089 3.428 1.00 94.44 90 LYS A C 1
ATOM 701 O O . LYS A 1 90 ? 2.522 9.209 4.183 1.00 94.44 90 LYS A O 1
ATOM 706 N N . VAL A 1 91 ? 1.792 9.851 2.157 1.00 96.69 91 VAL A N 1
ATOM 707 C CA . VAL A 1 91 ? 1.772 8.496 1.581 1.00 96.69 91 VAL A CA 1
ATOM 708 C C . VAL A 1 91 ? 3.154 7.846 1.686 1.00 96.69 91 VAL A C 1
ATOM 710 O O . VAL A 1 91 ? 3.261 6.733 2.189 1.00 96.69 91 VAL A O 1
ATOM 713 N N . LYS A 1 92 ? 4.225 8.573 1.333 1.00 96.62 92 LYS A N 1
ATOM 714 C CA . LYS A 1 92 ? 5.616 8.086 1.424 1.00 96.62 92 LYS A CA 1
ATOM 715 C C . LYS A 1 92 ? 6.044 7.695 2.841 1.00 96.62 92 LYS A C 1
ATOM 717 O O . LYS A 1 92 ? 6.857 6.794 3.013 1.00 96.62 92 LYS A O 1
ATOM 722 N N . THR A 1 93 ? 5.539 8.396 3.854 1.00 96.19 93 THR A N 1
ATOM 723 C CA . THR A 1 93 ? 5.913 8.163 5.263 1.00 96.19 93 THR A CA 1
ATOM 724 C C . THR A 1 93 ? 5.022 7.138 5.964 1.00 96.19 93 THR A C 1
ATOM 726 O O . THR A 1 93 ? 5.407 6.601 7.002 1.00 96.19 93 THR A O 1
ATOM 729 N N . GLN A 1 94 ? 3.841 6.858 5.410 1.00 95.56 94 GLN A N 1
ATOM 730 C CA . GLN A 1 94 ? 2.867 5.929 5.982 1.00 95.56 94 GLN A CA 1
ATOM 731 C C . GLN A 1 94 ? 2.866 4.566 5.292 1.00 95.56 94 GLN A C 1
ATOM 733 O O . GLN A 1 94 ? 2.574 3.573 5.956 1.00 95.56 94 GLN A O 1
ATOM 738 N N . TYR A 1 95 ? 3.231 4.501 4.009 1.00 97.25 95 TYR A N 1
ATOM 739 C CA . TYR A 1 95 ? 3.133 3.293 3.197 1.00 97.25 95 TYR A CA 1
ATOM 740 C C . TYR A 1 95 ? 4.413 2.988 2.421 1.00 97.25 95 TYR A C 1
ATOM 742 O O . TYR A 1 95 ? 5.081 3.870 1.881 1.00 97.25 95 TYR A O 1
ATOM 750 N N . ARG A 1 96 ? 4.726 1.698 2.329 1.00 96.50 96 ARG A N 1
ATOM 751 C CA . ARG A 1 96 ? 5.782 1.136 1.499 1.00 96.50 96 ARG A CA 1
ATOM 752 C C . ARG A 1 96 ? 5.161 0.605 0.215 1.00 96.50 96 ARG A C 1
ATOM 754 O O . ARG A 1 96 ? 4.204 -0.157 0.262 1.00 96.50 96 ARG A O 1
ATOM 761 N N . PHE A 1 97 ? 5.750 0.985 -0.912 1.00 97.25 97 PHE A N 1
ATOM 762 C CA . PHE A 1 97 ? 5.379 0.510 -2.241 1.00 97.25 97 PHE A CA 1
ATOM 763 C C . PHE A 1 97 ? 6.474 -0.426 -2.743 1.00 97.25 97 PHE A C 1
ATOM 765 O O . PHE A 1 97 ? 7.622 -0.003 -2.921 1.00 97.25 97 PHE A O 1
ATOM 772 N N . SER A 1 98 ? 6.110 -1.683 -2.957 1.00 94.19 98 SER A N 1
ATOM 773 C CA . SER A 1 98 ? 6.980 -2.736 -3.477 1.00 94.19 98 SER A CA 1
ATOM 774 C C . SER A 1 98 ? 6.379 -3.346 -4.729 1.00 94.19 98 SER A C 1
ATOM 776 O O . SER A 1 98 ? 5.183 -3.598 -4.799 1.00 94.19 98 SER A O 1
ATOM 778 N N . GLU A 1 99 ? 7.224 -3.610 -5.699 1.00 94.81 99 GLU A N 1
ATOM 779 C CA . GLU A 1 99 ? 6.888 -4.178 -6.987 1.00 94.81 99 GLU A CA 1
ATOM 780 C C . GLU A 1 99 ? 7.183 -5.669 -7.040 1.00 94.81 99 GLU A C 1
ATOM 782 O O . GLU A 1 99 ? 8.126 -6.170 -6.431 1.00 94.81 99 GLU A O 1
ATOM 787 N N . THR A 1 100 ? 6.402 -6.382 -7.839 1.00 93.88 100 THR A N 1
ATOM 788 C CA . THR A 1 100 ? 6.823 -7.664 -8.400 1.00 93.88 100 THR A CA 1
ATOM 789 C C . THR A 1 100 ? 6.862 -7.511 -9.908 1.00 93.88 100 THR A C 1
ATOM 791 O O . THR A 1 100 ? 5.826 -7.407 -10.563 1.00 93.88 100 THR A O 1
ATOM 794 N N . ILE A 1 101 ? 8.071 -7.466 -10.464 1.00 93.75 101 ILE A N 1
ATOM 795 C CA . ILE A 1 101 ? 8.270 -7.448 -11.913 1.00 93.75 101 ILE A CA 1
ATOM 796 C C . ILE A 1 101 ? 7.927 -8.837 -12.458 1.00 93.75 101 ILE A C 1
ATOM 798 O O . ILE A 1 101 ? 8.390 -9.855 -11.928 1.00 93.75 101 ILE A O 1
ATOM 802 N N . LEU A 1 102 ? 7.160 -8.876 -13.542 1.00 91.19 102 LEU A N 1
ATOM 803 C CA . LEU A 1 102 ? 6.683 -10.102 -14.174 1.00 91.19 102 LEU A CA 1
ATOM 804 C C . LEU A 1 102 ? 7.164 -10.191 -15.637 1.00 91.19 102 LEU A C 1
ATOM 806 O O . LEU A 1 102 ? 7.331 -9.156 -16.291 1.00 91.19 102 LEU A O 1
ATOM 810 N N . PRO A 1 103 ? 7.391 -11.412 -16.152 1.00 92.88 103 PRO A N 1
ATOM 811 C CA . PRO A 1 103 ? 7.398 -12.682 -15.414 1.00 92.88 103 PRO A CA 1
ATOM 812 C C . PRO A 1 103 ? 8.574 -12.756 -14.427 1.00 92.88 103 PRO A C 1
ATOM 814 O O . PRO A 1 103 ? 9.616 -12.144 -14.653 1.00 92.88 103 PRO A O 1
ATOM 817 N N . THR A 1 104 ? 8.408 -13.473 -13.314 1.00 85.88 104 THR A N 1
ATOM 818 C CA . THR A 1 104 ? 9.436 -13.629 -12.274 1.00 85.88 104 THR A CA 1
ATOM 819 C C . THR A 1 104 ? 10.608 -14.470 -12.783 1.00 85.88 104 THR A C 1
ATOM 821 O O . THR A 1 104 ? 10.498 -15.681 -12.929 1.00 85.88 104 THR A O 1
ATOM 824 N N . GLY A 1 105 ? 11.740 -13.821 -13.050 1.00 84.44 105 GLY A N 1
ATOM 825 C CA . GLY A 1 105 ? 13.003 -14.455 -13.430 1.00 84.44 105 GLY A CA 1
ATOM 826 C C . GLY A 1 105 ? 14.033 -13.384 -13.778 1.00 84.44 105 GLY A C 1
ATOM 827 O O . GLY A 1 105 ? 13.684 -12.383 -14.401 1.00 84.44 105 GLY A O 1
ATOM 828 N N . GLN A 1 106 ? 15.289 -13.547 -13.356 1.00 80.12 106 GLN A N 1
ATOM 829 C CA . GLN A 1 106 ? 16.309 -12.503 -13.549 1.00 80.12 106 GLN A CA 1
ATOM 830 C C . GLN A 1 106 ? 16.609 -12.234 -15.032 1.00 80.12 106 GLN A C 1
ATOM 832 O O . GLN A 1 106 ? 16.817 -11.084 -15.412 1.00 80.12 106 GLN A O 1
ATOM 837 N N . ASN A 1 107 ? 16.541 -13.278 -15.864 1.00 83.00 107 ASN A N 1
ATOM 838 C CA . ASN A 1 107 ? 16.858 -13.220 -17.294 1.00 83.00 107 ASN A CA 1
ATOM 839 C C . ASN A 1 107 ? 15.622 -13.055 -18.192 1.00 83.00 107 ASN A C 1
ATOM 841 O O . ASN A 1 107 ? 15.749 -12.968 -19.412 1.00 83.00 107 ASN A O 1
ATOM 845 N N . ALA A 1 108 ? 14.420 -13.028 -17.614 1.00 87.56 108 ALA A N 1
ATOM 846 C CA . ALA A 1 108 ? 13.202 -12.871 -18.389 1.00 87.56 108 ALA A CA 1
ATOM 847 C C . ALA A 1 108 ? 12.971 -11.391 -18.724 1.00 87.56 108 ALA A C 1
ATOM 849 O O . ALA A 1 108 ? 13.090 -10.517 -17.859 1.00 87.56 108 ALA A O 1
ATOM 850 N N . ARG A 1 109 ? 12.618 -11.108 -19.985 1.00 87.94 109 ARG A N 1
ATOM 851 C CA . ARG A 1 109 ? 12.250 -9.753 -20.409 1.00 87.94 109 ARG A CA 1
ATOM 852 C C . ARG A 1 109 ? 11.014 -9.290 -19.630 1.00 87.94 109 ARG A C 1
ATOM 854 O O . ARG A 1 109 ? 9.990 -9.970 -19.695 1.00 87.94 109 ARG A O 1
ATOM 861 N N . PRO A 1 110 ? 11.091 -8.166 -18.900 1.00 92.38 110 PRO A N 1
ATOM 862 C CA . PRO A 1 110 ? 9.978 -7.704 -18.087 1.00 92.38 110 PRO A CA 1
ATOM 863 C C . PRO A 1 110 ? 8.850 -7.170 -18.980 1.00 92.38 110 PRO A C 1
ATOM 865 O O . PRO A 1 110 ? 9.075 -6.314 -19.834 1.00 92.38 110 PRO A O 1
ATOM 868 N N . SER A 1 111 ? 7.633 -7.670 -18.780 1.00 89.88 111 SER A N 1
ATOM 869 C CA . SER A 1 111 ? 6.438 -7.256 -19.532 1.00 89.88 111 SER A CA 1
ATOM 870 C C . SER A 1 111 ? 5.545 -6.299 -18.739 1.00 89.88 111 SER A C 1
ATOM 872 O O . SER A 1 111 ? 4.789 -5.521 -19.326 1.00 89.88 111 SER A O 1
ATOM 874 N N . GLY A 1 112 ? 5.683 -6.289 -17.413 1.00 92.19 112 GLY A N 1
ATOM 875 C CA . GLY A 1 112 ? 5.037 -5.330 -16.527 1.00 92.19 112 GLY A CA 1
ATOM 876 C C . GLY A 1 112 ? 5.295 -5.653 -15.057 1.00 92.19 112 GLY A C 1
ATOM 877 O O . GLY A 1 112 ? 6.259 -6.342 -14.715 1.00 92.19 112 GLY A O 1
ATOM 878 N N . PHE A 1 113 ? 4.417 -5.166 -14.183 1.00 94.62 113 PHE A N 1
ATOM 879 C CA . PHE A 1 113 ? 4.564 -5.309 -12.740 1.00 94.62 113 PHE A CA 1
ATOM 880 C C . PHE A 1 113 ? 3.215 -5.306 -12.015 1.00 94.62 113 PHE A C 1
ATOM 882 O O . PHE A 1 113 ? 2.230 -4.740 -12.499 1.00 94.62 113 PHE A O 1
ATOM 889 N N . SER A 1 114 ? 3.196 -5.916 -10.834 1.00 94.88 114 SER A N 1
ATOM 890 C CA . SER A 1 114 ? 2.184 -5.672 -9.806 1.00 94.88 114 SER A CA 1
ATOM 891 C C . SER A 1 114 ? 2.776 -4.821 -8.682 1.00 94.88 114 SER A C 1
ATOM 893 O O . SER A 1 114 ? 3.997 -4.773 -8.504 1.00 94.88 114 SER A O 1
ATOM 895 N N . ILE A 1 115 ? 1.914 -4.135 -7.934 1.00 96.38 115 ILE A N 1
ATOM 896 C CA . ILE A 1 115 ? 2.302 -3.302 -6.790 1.00 96.38 115 ILE A CA 1
ATOM 897 C C . ILE A 1 115 ? 1.691 -3.899 -5.527 1.00 96.38 115 ILE A C 1
ATOM 899 O O . ILE A 1 115 ? 0.506 -4.215 -5.488 1.00 96.38 115 ILE A O 1
ATOM 903 N N . ALA A 1 116 ? 2.487 -4.011 -4.477 1.00 96.75 116 ALA A N 1
ATOM 904 C CA . ALA A 1 116 ? 2.057 -4.253 -3.113 1.00 96.75 116 ALA A CA 1
ATOM 905 C C . ALA A 1 116 ? 2.311 -2.990 -2.283 1.00 96.75 116 ALA A C 1
ATOM 907 O O . ALA A 1 116 ? 3.395 -2.405 -2.335 1.00 96.75 116 ALA A O 1
ATOM 908 N N . ILE A 1 117 ? 1.298 -2.576 -1.528 1.00 97.62 117 ILE A N 1
ATOM 909 C CA . ILE A 1 117 ? 1.299 -1.376 -0.698 1.00 97.62 117 ILE A CA 1
ATOM 910 C C . ILE A 1 117 ? 1.049 -1.815 0.736 1.00 97.62 117 ILE A C 1
ATOM 912 O O . ILE A 1 117 ? -0.028 -2.318 1.054 1.00 97.62 117 ILE A O 1
ATOM 916 N N . THR A 1 118 ? 2.043 -1.638 1.598 1.00 97.25 118 THR A N 1
ATOM 917 C CA . THR A 1 118 ? 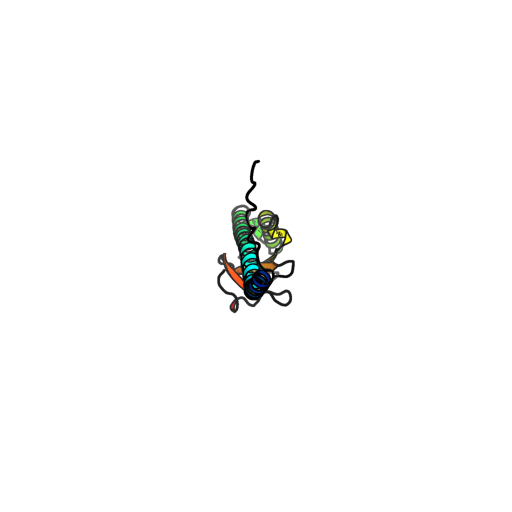1.986 -2.068 3.000 1.00 97.25 118 THR A CA 1
ATOM 918 C C . THR A 1 118 ? 2.186 -0.891 3.939 1.00 97.25 118 THR A C 1
ATOM 920 O O . THR A 1 118 ? 2.923 0.038 3.602 1.00 97.25 118 THR A O 1
ATOM 923 N N . PRO A 1 119 ? 1.543 -0.873 5.114 1.00 96.50 119 PRO A N 1
ATOM 924 C CA . PRO A 1 119 ? 1.790 0.176 6.089 1.00 96.50 119 PRO A CA 1
ATOM 925 C C . PRO A 1 119 ? 3.235 0.070 6.614 1.00 96.50 119 PRO A C 1
ATOM 927 O O . PRO A 1 119 ? 3.753 -1.017 6.864 1.00 96.50 119 PRO A O 1
ATOM 930 N N . ILE A 1 120 ? 3.921 1.210 6.746 1.00 93.88 120 ILE A N 1
ATOM 931 C CA . ILE A 1 120 ? 5.276 1.289 7.329 1.00 93.88 120 ILE A CA 1
ATOM 932 C C . ILE A 1 120 ? 5.211 1.122 8.849 1.00 93.88 120 ILE A C 1
ATOM 934 O O . ILE A 1 120 ? 6.116 0.556 9.459 1.00 93.88 120 ILE A O 1
ATOM 938 N N . LYS A 1 121 ? 4.144 1.647 9.455 1.00 87.25 121 LYS A N 1
ATOM 939 C CA . LYS A 1 121 ? 3.818 1.480 10.874 1.00 87.25 121 LYS A CA 1
ATOM 940 C C . LYS A 1 121 ? 2.787 0.357 11.037 1.00 87.25 121 LYS A C 1
ATOM 942 O O . LYS A 1 121 ? 2.432 -0.309 10.071 1.00 87.25 121 LYS A O 1
ATOM 947 N N . SER A 1 122 ? 2.288 0.179 12.258 1.00 82.12 122 SER A N 1
ATOM 948 C CA . SER A 1 122 ? 1.102 -0.644 12.510 1.00 82.12 122 SER A CA 1
ATOM 949 C C . SER A 1 122 ? -0.062 -0.209 11.607 1.00 82.12 122 SER A C 1
ATOM 951 O O . SER A 1 122 ? -0.386 0.979 11.537 1.00 82.12 122 SER A O 1
ATOM 953 N N . GLY A 1 123 ? -0.652 -1.180 10.918 1.00 89.06 123 GLY A N 1
ATOM 954 C CA . GLY A 1 123 ? -1.864 -1.065 10.117 1.00 89.06 123 GLY A CA 1
ATOM 955 C C . GLY A 1 123 ? -2.464 -2.457 9.945 1.00 89.06 123 GLY A C 1
ATOM 956 O O . GLY A 1 123 ? -1.747 -3.457 10.023 1.00 89.06 123 GLY A O 1
ATOM 957 N N . LYS A 1 124 ? -3.778 -2.525 9.769 1.00 93.50 124 LYS A N 1
ATOM 958 C CA . LYS A 1 124 ? -4.540 -3.766 9.613 1.00 93.50 124 LYS A CA 1
ATOM 959 C C . LYS A 1 124 ? -4.672 -4.171 8.152 1.00 93.50 124 LYS A C 1
ATOM 961 O O . LYS A 1 124 ? -4.861 -5.352 7.860 1.00 93.50 124 LYS A O 1
ATOM 966 N N . TYR A 1 125 ? -4.559 -3.210 7.240 1.00 95.69 125 TYR A N 1
ATOM 967 C CA . TYR A 1 125 ? -4.812 -3.420 5.826 1.00 95.69 125 TYR A CA 1
ATOM 968 C C . TYR A 1 125 ? -3.676 -2.889 4.946 1.00 95.69 125 TYR A C 1
ATOM 970 O O . TYR A 1 125 ? -2.923 -1.983 5.307 1.00 95.69 125 TYR A O 1
ATOM 978 N N . GLY A 1 126 ? -3.595 -3.423 3.734 1.00 96.94 126 GLY A N 1
ATOM 979 C CA . GLY A 1 126 ? -2.822 -2.840 2.645 1.00 96.94 126 GLY A CA 1
ATOM 980 C C . GLY A 1 126 ? -3.444 -3.170 1.296 1.00 96.94 126 GLY A C 1
ATOM 981 O O . GLY A 1 126 ? -4.542 -3.726 1.231 1.00 96.94 126 GLY A O 1
ATOM 982 N N . LEU A 1 127 ? -2.760 -2.805 0.213 1.00 97.50 127 LEU A N 1
ATOM 983 C CA . LEU A 1 127 ? -3.291 -2.958 -1.140 1.00 97.50 127 LEU A CA 1
ATOM 984 C C . LEU A 1 127 ? -2.404 -3.841 -1.998 1.00 97.50 127 LEU A C 1
ATOM 986 O O . LEU A 1 127 ? -1.177 -3.801 -1.907 1.00 97.50 127 LEU A O 1
ATOM 990 N N . ARG A 1 128 ? -3.040 -4.569 -2.906 1.00 96.44 128 ARG A N 1
ATOM 991 C CA . ARG A 1 128 ? -2.396 -5.134 -4.087 1.00 96.44 128 ARG A CA 1
ATOM 992 C C . ARG A 1 128 ? -2.978 -4.469 -5.319 1.00 96.44 128 ARG A C 1
ATOM 994 O O . ARG A 1 128 ? -4.173 -4.214 -5.379 1.00 96.44 128 ARG A O 1
ATOM 1001 N N . MET A 1 129 ? -2.138 -4.188 -6.297 1.00 95.69 129 MET A N 1
ATOM 1002 C CA . MET A 1 129 ? -2.559 -3.731 -7.608 1.00 95.69 129 MET A CA 1
ATOM 1003 C C . MET A 1 129 ? -2.018 -4.703 -8.640 1.00 95.69 129 MET A C 1
ATOM 1005 O O . MET A 1 129 ? -0.800 -4.869 -8.761 1.00 95.69 129 MET A O 1
ATOM 1009 N N . ASN A 1 130 ? -2.922 -5.358 -9.361 1.00 91.75 130 ASN A N 1
ATOM 1010 C CA . ASN A 1 130 ? -2.542 -6.309 -10.395 1.00 91.75 130 ASN A CA 1
ATOM 1011 C C . ASN A 1 130 ? -1.993 -5.576 -11.637 1.00 91.75 130 ASN A C 1
ATOM 1013 O O . ASN A 1 130 ? -2.013 -4.345 -11.737 1.00 91.75 130 ASN A O 1
ATOM 1017 N N . MET A 1 131 ? -1.502 -6.339 -12.615 1.00 86.12 131 MET A N 1
ATOM 1018 C CA . MET A 1 131 ? -1.037 -5.778 -13.888 1.00 86.12 131 MET A CA 1
ATOM 1019 C C . MET A 1 131 ? -2.148 -5.110 -14.706 1.00 86.12 131 MET A C 1
ATOM 1021 O O . MET A 1 131 ? -1.834 -4.232 -15.503 1.00 86.12 131 MET A O 1
ATOM 1025 N N . GLY A 1 132 ? -3.409 -5.501 -14.514 1.00 85.00 132 GLY A N 1
ATOM 1026 C CA . GLY A 1 132 ? -4.573 -4.903 -15.173 1.00 85.00 132 GLY A CA 1
ATOM 1027 C C . GLY A 1 132 ? -5.003 -3.557 -14.580 1.00 85.00 132 GLY A C 1
ATOM 1028 O O . GLY A 1 132 ? -5.777 -2.841 -15.204 1.00 85.00 132 GLY A O 1
ATOM 1029 N N . GLY A 1 133 ? -4.472 -3.182 -13.413 1.00 86.25 133 GLY A N 1
ATOM 1030 C CA . GLY A 1 133 ? -4.836 -1.961 -12.695 1.00 86.25 133 GLY A CA 1
ATOM 1031 C C . GLY A 1 133 ? -5.951 -2.136 -11.660 1.00 86.25 133 GLY A C 1
ATOM 1032 O O . GLY A 1 133 ? -6.284 -1.162 -10.984 1.00 86.25 133 GLY A O 1
ATOM 1033 N N . ASP A 1 134 ? -6.494 -3.343 -11.474 1.00 92.19 134 ASP A N 1
ATOM 1034 C CA . ASP A 1 134 ? -7.416 -3.603 -10.369 1.00 92.19 134 ASP A CA 1
ATOM 1035 C C . ASP A 1 134 ? -6.685 -3.480 -9.041 1.00 92.19 134 ASP A C 1
ATOM 1037 O O . ASP A 1 134 ? -5.566 -3.975 -8.870 1.00 92.19 134 ASP A O 1
ATOM 1041 N N . VAL A 1 135 ? -7.357 -2.839 -8.090 1.00 95.75 135 VAL A N 1
ATOM 1042 C CA . VAL A 1 135 ? -6.854 -2.635 -6.737 1.00 95.75 135 VAL A CA 1
ATOM 1043 C C . VAL A 1 135 ? -7.647 -3.503 -5.780 1.00 95.75 135 VAL A C 1
ATOM 1045 O O . VAL A 1 135 ? -8.878 -3.474 -5.760 1.00 95.75 135 VAL A O 1
ATOM 1048 N N . LEU A 1 136 ? -6.916 -4.267 -4.986 1.00 96.38 136 LEU A N 1
ATOM 1049 C CA . LEU A 1 136 ? -7.430 -5.228 -4.034 1.00 96.38 136 LEU A CA 1
ATOM 1050 C C . LEU A 1 136 ? -7.047 -4.782 -2.623 1.00 96.38 136 LEU A C 1
ATOM 1052 O O . LEU A 1 136 ? -5.879 -4.496 -2.358 1.00 96.38 136 LEU A O 1
ATOM 1056 N N . LEU A 1 137 ? -8.025 -4.737 -1.724 1.00 96.75 137 LEU A N 1
ATOM 1057 C CA . LEU A 1 137 ? -7.849 -4.576 -0.289 1.00 96.75 137 LEU A CA 1
ATOM 1058 C C . LEU A 1 137 ? -7.493 -5.928 0.327 1.00 96.75 137 LEU A C 1
ATOM 1060 O O . LEU A 1 137 ? -8.260 -6.887 0.218 1.00 96.75 137 LEU A O 1
ATOM 1064 N N . CYS A 1 138 ? -6.362 -5.984 1.018 1.00 96.56 138 CYS A N 1
ATOM 1065 C CA . CYS A 1 138 ? -5.870 -7.194 1.656 1.00 96.56 138 CYS A CA 1
ATOM 1066 C C . CYS A 1 138 ? -5.636 -6.961 3.149 1.00 96.56 138 CYS A C 1
ATOM 1068 O O . CYS A 1 138 ? -5.129 -5.910 3.550 1.00 96.56 138 CYS A O 1
ATOM 1070 N N . ASP A 1 139 ? -5.923 -7.980 3.955 1.00 96.12 139 ASP A N 1
ATOM 1071 C CA . ASP A 1 139 ? -5.471 -8.034 5.344 1.00 96.12 139 ASP A CA 1
ATOM 1072 C C . ASP A 1 139 ? -3.937 -7.985 5.406 1.00 96.12 139 ASP A C 1
ATOM 1074 O O . ASP A 1 139 ? -3.242 -8.634 4.615 1.00 96.12 139 ASP A O 1
ATOM 1078 N N . TYR A 1 140 ? -3.411 -7.240 6.374 1.00 95.81 140 TYR A N 1
ATOM 1079 C CA . TYR A 1 140 ? -1.988 -7.133 6.668 1.00 95.81 140 TYR A CA 1
ATOM 1080 C C . TYR A 1 140 ? -1.708 -7.659 8.075 1.00 95.81 140 TYR A C 1
ATOM 1082 O O . TYR A 1 140 ? -2.135 -7.080 9.074 1.00 95.81 140 TYR A O 1
ATOM 1090 N N . LYS A 1 141 ? -1.008 -8.791 8.161 1.00 93.62 141 LYS A N 1
ATOM 1091 C CA . LYS A 1 141 ? -0.682 -9.476 9.422 1.00 93.62 141 LYS A CA 1
ATOM 1092 C C . LYS A 1 141 ? 0.741 -10.014 9.337 1.00 93.62 141 LYS A C 1
ATOM 1094 O O . LYS A 1 141 ? 1.194 -10.384 8.259 1.00 93.62 141 LYS A O 1
ATOM 1099 N N . ASN A 1 142 ? 1.462 -10.048 10.458 1.00 91.56 142 ASN A N 1
ATOM 1100 C CA . ASN A 1 142 ? 2.841 -10.563 10.519 1.00 91.56 142 ASN A CA 1
ATOM 1101 C C . ASN A 1 142 ? 3.761 -9.961 9.438 1.00 91.56 142 ASN A C 1
ATOM 1103 O O . ASN A 1 142 ? 4.508 -10.665 8.761 1.00 91.56 142 ASN A O 1
ATOM 1107 N N . ASN A 1 143 ? 3.660 -8.642 9.250 1.00 89.69 143 ASN A N 1
ATOM 1108 C CA . ASN A 1 143 ? 4.443 -7.881 8.277 1.00 89.69 143 ASN A CA 1
ATOM 1109 C C . ASN A 1 143 ? 4.273 -8.345 6.810 1.00 89.69 143 ASN A C 1
ATOM 1111 O O . ASN A 1 143 ? 5.169 -8.155 5.988 1.00 89.69 143 ASN A O 1
ATOM 1115 N N . SER A 1 144 ? 3.138 -8.972 6.484 1.00 91.75 144 SER A N 1
ATOM 1116 C CA . SER A 1 144 ? 2.846 -9.532 5.164 1.00 91.75 144 SER A CA 1
ATOM 1117 C C . SER A 1 144 ? 1.396 -9.277 4.753 1.00 91.75 144 SER A C 1
ATOM 1119 O O . SER A 1 144 ? 0.482 -9.302 5.579 1.00 91.75 144 SER A O 1
ATOM 1121 N N . LEU A 1 145 ? 1.178 -9.038 3.457 1.00 94.62 145 LEU A N 1
ATOM 1122 C CA . LEU A 1 145 ? -0.166 -8.993 2.875 1.00 94.62 145 LEU A CA 1
ATOM 1123 C C . LEU A 1 145 ? -0.695 -10.408 2.697 1.00 94.62 145 LEU A C 1
ATOM 1125 O O . LEU A 1 145 ? 0.044 -11.287 2.248 1.00 94.62 145 LEU A O 1
ATOM 1129 N N . ALA A 1 146 ? -1.989 -10.583 2.938 1.00 94.44 146 ALA A N 1
ATOM 1130 C CA . ALA A 1 146 ? -2.703 -11.790 2.565 1.00 94.44 146 ALA A CA 1
ATOM 1131 C C . ALA A 1 146 ? -2.490 -12.153 1.082 1.00 94.44 146 ALA A C 1
ATOM 1133 O O . ALA A 1 146 ? -2.121 -11.320 0.234 1.00 94.44 146 ALA A O 1
ATOM 1134 N N . ASN A 1 147 ? -2.724 -13.430 0.785 1.00 91.50 147 ASN A N 1
ATOM 1135 C CA . ASN A 1 147 ? -2.730 -13.939 -0.578 1.00 91.50 147 ASN A CA 1
ATOM 1136 C C . ASN A 1 147 ? -3.799 -13.220 -1.403 1.00 91.50 147 ASN A C 1
ATOM 1138 O O . ASN A 1 147 ? -4.852 -12.858 -0.883 1.00 91.50 147 ASN A O 1
ATOM 1142 N N . GLU A 1 148 ? -3.533 -13.047 -2.696 1.00 88.00 148 GLU A N 1
ATOM 1143 C CA . GLU A 1 148 ? -4.402 -12.281 -3.596 1.00 88.00 148 GLU A CA 1
ATOM 1144 C C . GLU A 1 148 ? -5.841 -12.820 -3.641 1.00 88.00 148 GLU A C 1
ATOM 1146 O O . GLU A 1 148 ? -6.786 -12.040 -3.655 1.00 88.00 148 GLU A O 1
ATOM 1151 N N . SER A 1 149 ? -6.015 -14.143 -3.551 1.00 89.25 149 SER A N 1
ATOM 1152 C CA . SER A 1 149 ? -7.324 -14.811 -3.517 1.00 89.25 149 SER A CA 1
ATOM 1153 C C . SER A 1 149 ? -8.158 -14.516 -2.267 1.00 89.25 149 SER A C 1
ATOM 1155 O O . SER A 1 149 ? -9.367 -14.725 -2.278 1.00 89.25 149 SER A O 1
ATOM 1157 N N . SER A 1 150 ? -7.531 -14.055 -1.184 1.00 92.50 150 SER A N 1
ATOM 1158 C CA . SER A 1 150 ? -8.208 -13.661 0.056 1.00 92.50 150 SER A CA 1
ATOM 1159 C C . SER A 1 150 ? -8.495 -12.159 0.116 1.00 92.50 150 SER A C 1
ATOM 1161 O O . SER A 1 150 ? -9.055 -11.684 1.102 1.00 92.50 150 SER A O 1
ATOM 1163 N N . CYS A 1 151 ? -8.085 -11.403 -0.903 1.00 94.56 151 CYS A N 1
ATOM 1164 C CA . CYS A 1 151 ? -8.313 -9.971 -0.974 1.00 94.56 151 CYS A CA 1
ATOM 1165 C C . CYS A 1 151 ? -9.669 -9.661 -1.615 1.00 94.56 151 CYS A C 1
ATOM 1167 O O . CYS A 1 151 ? -10.182 -10.408 -2.446 1.00 94.56 151 CYS A O 1
ATOM 1169 N N . SER A 1 152 ? -10.242 -8.522 -1.243 1.00 94.62 152 SER A N 1
ATOM 1170 C CA . SER A 1 152 ? -11.488 -8.007 -1.821 1.00 94.62 152 SER A CA 1
ATOM 1171 C C . SER A 1 152 ? -11.194 -6.822 -2.732 1.00 94.62 152 SER A C 1
ATOM 1173 O O . SER A 1 152 ? -10.137 -6.208 -2.629 1.00 94.62 152 SER A O 1
ATOM 1175 N N . LYS A 1 153 ? -12.105 -6.479 -3.643 1.00 92.31 153 LYS A N 1
ATOM 1176 C CA . LYS A 1 153 ? -11.945 -5.279 -4.475 1.00 92.31 153 LYS A CA 1
ATOM 1177 C C . LYS A 1 153 ? -12.000 -4.022 -3.593 1.00 92.31 153 LYS A C 1
ATOM 1179 O O . LYS A 1 153 ? -12.884 -3.929 -2.745 1.00 92.31 153 LYS A O 1
ATOM 1184 N N . PHE A 1 154 ? -11.051 -3.099 -3.785 1.00 88.31 154 PHE A N 1
ATOM 1185 C CA . PHE A 1 154 ? -10.962 -1.838 -3.033 1.00 88.31 154 PHE A CA 1
ATOM 1186 C C . PHE A 1 154 ? -11.832 -0.730 -3.625 1.00 88.31 154 PHE A C 1
ATOM 1188 O O . PHE A 1 154 ? -11.581 -0.336 -4.797 1.00 88.31 154 PHE A O 1
#

Organism: NCBI:txid1121352

Foldseek 3Di:
DDDDDDDDDPDDDPVNVVVVVVVVVVVCVPVVVVVVQVVLVVLQVLVLQLVVQLVVQLVVCCVVPVVLQAAPVSSVVSSVVSNVVSQDDPSVQFKDKDWDFPPPDRGDRTPFIKIWIDTPDDDQWTWIADRVGFIWIFGADPNDTDDPVRTHGD